Protein AF-A0A925WFS3-F1 (afdb_monomer_lite)

Radius of gyration: 13.4 Å; chains: 1; bounding box: 38×25×25 Å

pLDDT: mean 96.86, std 3.58, range [79.44, 98.62]

Sequence (37 aa):
MSKTALLFAGQGAQVVGMGKDLAEQFPSAKAWFERAN

Foldseek 3Di:
DDDDDDDDDDPPPDDPCPCVVVLVPDVVSVVVVVVVD

Structure (mmCIF, N/CA/C/O backbone):
data_AF-A0A925WFS3-F1
#
_entry.id   AF-A0A925WFS3-F1
#
loop_
_atom_site.group_PDB
_atom_site.id
_atom_site.type_symbol
_atom_site.label_atom_id
_atom_site.label_alt_id
_atom_site.label_comp_id
_atom_site.label_asym_id
_atom_site.label_entity_id
_atom_site.label_seq_id
_atom_site.pdbx_PDB_ins_code
_atom_site.Cartn_x
_atom_site.Cartn_y
_atom_site.Cartn_z
_atom_site.occupancy
_atom_site.B_iso_or_equiv
_atom_site.auth_seq_id
_atom_site.auth_comp_id
_atom_site.auth_asym_id
_atom_site.auth_atom_id
_atom_site.pdbx_PDB_model_num
ATOM 1 N N . MET A 1 1 ? -25.986 -4.368 15.078 1.00 79.44 1 MET A N 1
ATOM 2 C CA . MET A 1 1 ? -24.832 -4.036 14.212 1.00 79.44 1 MET A CA 1
ATOM 3 C C . MET A 1 1 ? -24.137 -5.327 13.815 1.00 79.44 1 MET A C 1
ATOM 5 O O . MET A 1 1 ? -23.966 -6.170 14.690 1.00 79.44 1 MET A O 1
ATOM 9 N N . SER A 1 2 ? -23.790 -5.517 12.539 1.00 89.19 2 SER A N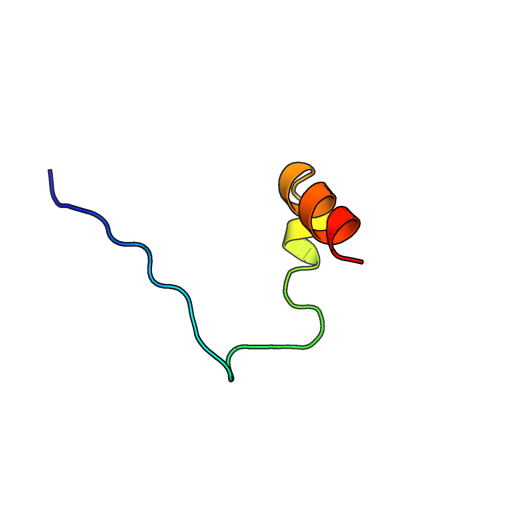 1
ATOM 10 C CA . SER A 1 2 ? -22.954 -6.657 12.135 1.00 89.19 2 SER A CA 1
ATOM 11 C C . SER A 1 2 ? -21.486 -6.368 12.476 1.00 89.19 2 SER A C 1
ATOM 13 O O . SER A 1 2 ? -21.095 -5.209 12.618 1.00 89.19 2 SER A O 1
ATOM 15 N N . LYS A 1 3 ? -20.682 -7.418 12.674 1.00 94.12 3 LYS A N 1
ATOM 16 C CA . LYS A 1 3 ? -19.241 -7.280 12.918 1.00 94.12 3 LYS A CA 1
ATOM 17 C C . LYS A 1 3 ? -18.508 -7.219 11.578 1.00 94.12 3 LYS A C 1
ATOM 19 O O . LYS A 1 3 ? -18.703 -8.100 10.746 1.00 94.12 3 LYS A O 1
ATOM 24 N N . THR A 1 4 ? -17.654 -6.215 11.400 1.00 96.69 4 THR A N 1
ATOM 25 C CA . THR A 1 4 ? -16.781 -6.085 10.225 1.00 96.69 4 THR A CA 1
ATOM 26 C C . THR A 1 4 ? -15.435 -6.748 10.493 1.00 96.69 4 THR A C 1
ATOM 28 O O . THR A 1 4 ? -14.859 -6.565 11.564 1.00 96.69 4 THR A O 1
ATOM 31 N N . ALA A 1 5 ? -14.918 -7.480 9.507 1.00 97.44 5 ALA A N 1
ATOM 32 C CA . ALA A 1 5 ? -13.554 -7.997 9.498 1.00 97.44 5 ALA A CA 1
ATOM 33 C C . ALA A 1 5 ? -12.780 -7.391 8.319 1.00 97.44 5 ALA A C 1
ATOM 35 O O . ALA A 1 5 ? -13.338 -7.222 7.235 1.00 97.44 5 ALA A O 1
ATOM 36 N N . LEU A 1 6 ? -11.503 -7.073 8.537 1.00 97.31 6 LEU A N 1
ATOM 37 C CA . LEU A 1 6 ? -10.581 -6.628 7.494 1.00 97.31 6 LEU A CA 1
ATOM 38 C C . LEU A 1 6 ? -9.679 -7.803 7.117 1.00 97.31 6 LEU A C 1
ATOM 40 O O . LEU A 1 6 ? -9.034 -8.387 7.987 1.00 97.31 6 LEU A O 1
ATOM 44 N N . LEU A 1 7 ? -9.646 -8.151 5.833 1.00 97.75 7 LEU A N 1
ATOM 45 C CA . LEU A 1 7 ? -8.792 -9.204 5.291 1.00 97.75 7 LEU A CA 1
ATOM 46 C C . LEU A 1 7 ? -7.742 -8.567 4.384 1.00 97.75 7 LEU A C 1
ATOM 48 O O . LEU A 1 7 ? -8.058 -7.678 3.596 1.00 97.75 7 LEU A O 1
ATOM 52 N N . PHE A 1 8 ? -6.503 -9.032 4.494 1.00 97.00 8 PHE A N 1
ATOM 53 C CA . PHE A 1 8 ? -5.371 -8.516 3.729 1.00 97.00 8 PHE A CA 1
ATOM 54 C C . PHE A 1 8 ? -4.941 -9.556 2.695 1.00 97.00 8 PHE A C 1
ATOM 56 O O . PHE A 1 8 ? -4.842 -10.743 3.009 1.00 97.00 8 PHE A O 1
ATOM 63 N N . ALA A 1 9 ? -4.717 -9.115 1.457 1.00 97.69 9 ALA A N 1
ATOM 64 C CA . ALA A 1 9 ? -4.286 -9.993 0.375 1.00 97.69 9 ALA A CA 1
ATOM 65 C C . ALA A 1 9 ? -2.864 -10.526 0.620 1.00 97.69 9 ALA A C 1
ATOM 67 O O . ALA A 1 9 ? -2.010 -9.830 1.169 1.00 97.69 9 ALA A O 1
ATOM 68 N N . GLY A 1 10 ? -2.629 -11.771 0.203 1.00 97.75 10 GLY A N 1
ATOM 69 C CA . GLY A 1 10 ? -1.321 -12.418 0.267 1.00 97.75 10 GLY A CA 1
ATOM 70 C C . GLY A 1 10 ? -0.435 -12.122 -0.946 1.00 97.75 10 GLY A C 1
ATOM 71 O O . GLY A 1 10 ? -0.694 -11.225 -1.749 1.00 97.75 10 GLY A O 1
ATOM 72 N N . GLN A 1 11 ? 0.619 -12.925 -1.088 1.00 97.94 11 GLN A N 1
ATOM 73 C CA . GLN A 1 11 ? 1.540 -12.868 -2.225 1.00 97.94 11 GLN A CA 1
ATOM 74 C C . GLN A 1 11 ? 0.815 -13.154 -3.553 1.00 97.94 11 GLN A C 1
ATOM 76 O O . GLN A 1 11 ? -0.122 -13.948 -3.600 1.00 97.94 11 GLN A O 1
ATOM 81 N N . GLY A 1 12 ? 1.269 -12.524 -4.637 1.00 98.00 12 GLY A N 1
ATOM 82 C CA . GLY A 1 12 ? 0.699 -12.653 -5.984 1.00 98.00 12 GLY A CA 1
ATOM 83 C C . GLY A 1 12 ? -0.196 -11.482 -6.399 1.00 98.00 12 GLY A C 1
ATOM 84 O O . GLY A 1 12 ? -0.459 -11.318 -7.585 1.00 98.00 12 GLY A O 1
ATOM 85 N N . ALA A 1 13 ? -0.620 -10.635 -5.456 1.00 98.19 13 ALA A N 1
ATOM 86 C CA . ALA A 1 13 ? -1.412 -9.439 -5.748 1.00 98.19 13 ALA A CA 1
ATOM 87 C C . ALA A 1 13 ? -0.569 -8.222 -6.180 1.00 98.19 13 ALA A C 1
ATOM 89 O O . ALA A 1 13 ? -1.130 -7.213 -6.603 1.00 98.19 13 ALA A O 1
ATOM 90 N N . GLN A 1 14 ? 0.759 -8.277 -6.039 1.00 97.94 14 GLN A N 1
ATOM 91 C CA . GLN A 1 14 ? 1.638 -7.134 -6.277 1.00 97.94 14 GLN A CA 1
ATOM 92 C C . GLN A 1 14 ? 1.676 -6.695 -7.748 1.00 97.94 14 GLN A C 1
ATOM 94 O O . GLN A 1 14 ? 1.669 -7.520 -8.660 1.00 97.94 14 GLN A O 1
ATOM 99 N N . VAL A 1 15 ? 1.812 -5.386 -7.968 1.00 98.12 15 VAL A N 1
ATOM 100 C CA . VAL A 1 15 ? 2.032 -4.779 -9.289 1.00 98.12 15 VAL A CA 1
ATOM 101 C C . VAL A 1 15 ? 3.090 -3.679 -9.203 1.00 98.12 15 VAL A C 1
ATOM 103 O O . VAL A 1 15 ? 3.318 -3.106 -8.134 1.00 98.12 15 VAL A O 1
ATOM 106 N N . VAL A 1 16 ? 3.741 -3.369 -10.329 1.00 98.25 16 VAL A N 1
ATOM 107 C CA . VAL A 1 16 ? 4.720 -2.273 -10.406 1.00 98.25 16 VAL A CA 1
ATOM 108 C C . VAL A 1 16 ? 4.032 -0.952 -10.054 1.00 98.25 16 VAL A C 1
ATOM 110 O O . VAL A 1 16 ? 3.007 -0.611 -10.637 1.00 98.25 16 VAL A O 1
ATOM 113 N N . GLY A 1 17 ? 4.593 -0.216 -9.092 1.00 97.56 17 GLY A N 1
ATOM 114 C CA 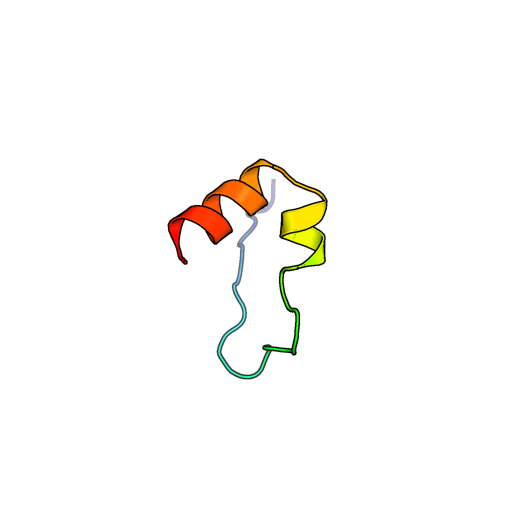. GLY A 1 17 ? 4.040 1.059 -8.621 1.00 97.56 17 GLY A CA 1
ATOM 115 C C . GLY A 1 17 ? 2.911 0.945 -7.588 1.00 97.56 17 GLY A C 1
ATOM 116 O O . GLY A 1 17 ? 2.329 1.966 -7.226 1.00 97.56 17 GLY A O 1
ATOM 117 N N . MET A 1 18 ? 2.600 -0.256 -7.082 1.00 98.00 18 MET A N 1
ATOM 118 C CA . MET A 1 18 ? 1.603 -0.440 -6.021 1.00 98.00 18 MET A CA 1
ATOM 119 C C . MET A 1 18 ? 1.878 0.483 -4.820 1.00 98.00 18 MET A C 1
ATOM 121 O O . MET A 1 18 ? 2.990 0.535 -4.303 1.00 98.00 18 MET A O 1
ATOM 125 N N . GLY A 1 19 ? 0.846 1.201 -4.370 1.00 97.31 19 GLY A N 1
ATOM 126 C CA . GLY A 1 19 ? 0.928 2.117 -3.228 1.00 97.31 19 GLY A CA 1
ATOM 127 C C . GLY A 1 19 ? 1.429 3.529 -3.553 1.00 97.31 19 GLY A C 1
ATOM 128 O O . GLY A 1 19 ? 1.342 4.392 -2.681 1.00 97.31 19 GLY A O 1
ATOM 129 N N . LYS A 1 20 ? 1.877 3.803 -4.788 1.00 98.12 20 LYS A N 1
ATOM 130 C CA . LYS A 1 20 ? 2.381 5.126 -5.191 1.00 98.12 20 LYS A CA 1
ATOM 131 C C . LYS A 1 20 ? 1.323 6.222 -5.048 1.00 98.12 20 LYS A C 1
ATOM 133 O O . LYS A 1 20 ? 1.531 7.166 -4.295 1.00 98.12 20 LYS A O 1
ATOM 138 N N . ASP A 1 21 ? 0.164 6.047 -5.679 1.00 98.38 21 ASP A N 1
ATOM 139 C CA . ASP A 1 21 ? -0.915 7.043 -5.633 1.00 98.38 21 ASP A CA 1
ATOM 140 C C . ASP A 1 21 ? -1.413 7.280 -4.197 1.00 98.38 21 ASP A C 1
ATOM 142 O O . ASP A 1 21 ? -1.771 8.396 -3.830 1.00 98.38 21 ASP A O 1
ATOM 146 N N . LEU A 1 22 ? -1.395 6.236 -3.356 1.00 98.06 22 LEU A N 1
ATOM 147 C CA . LEU A 1 22 ? -1.762 6.328 -1.943 1.00 98.06 22 LEU A CA 1
ATOM 148 C C . LEU A 1 22 ? -0.761 7.193 -1.163 1.00 98.06 22 LEU A C 1
ATOM 150 O O . LEU A 1 22 ? -1.168 8.045 -0.373 1.00 98.06 22 LEU A O 1
ATOM 154 N N . ALA A 1 23 ? 0.538 6.995 -1.389 1.00 98.25 23 ALA A N 1
ATOM 155 C CA . ALA A 1 23 ? 1.584 7.807 -0.774 1.00 98.25 23 ALA A CA 1
ATOM 156 C C . ALA A 1 23 ? 1.558 9.262 -1.274 1.00 98.25 23 ALA A C 1
ATOM 158 O O . ALA A 1 23 ? 1.826 10.178 -0.502 1.00 98.25 23 ALA A O 1
ATOM 159 N N . GLU A 1 24 ? 1.213 9.496 -2.540 1.00 98.25 24 GLU A N 1
ATOM 160 C CA . GLU A 1 24 ? 1.119 10.848 -3.106 1.00 98.25 24 GLU A CA 1
ATOM 161 C C . GLU A 1 24 ? -0.089 11.626 -2.567 1.00 98.25 24 GLU A C 1
ATOM 163 O O . GLU A 1 24 ? 0.021 12.822 -2.298 1.00 98.25 24 GLU A O 1
ATOM 168 N N . GLN A 1 25 ? -1.227 10.956 -2.367 1.00 98.62 25 GLN A N 1
ATOM 169 C CA . GLN A 1 25 ? -2.469 11.606 -1.935 1.00 98.62 25 GLN A 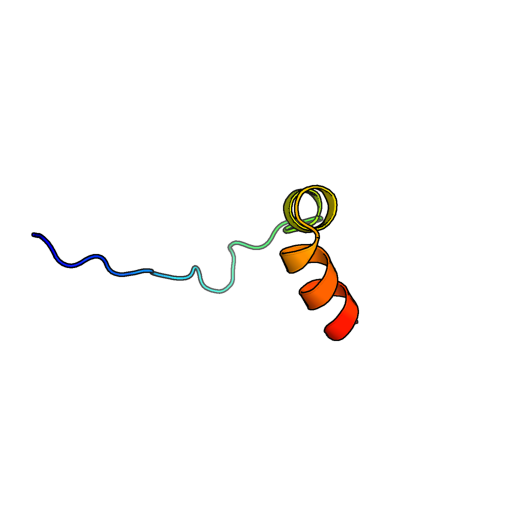CA 1
ATOM 170 C C . GLN A 1 25 ? -2.571 11.801 -0.419 1.00 98.62 25 GLN A C 1
ATOM 172 O O . GLN A 1 25 ? -3.220 12.746 0.033 1.00 98.62 25 GLN A O 1
ATOM 177 N N . PHE A 1 26 ? -1.954 10.926 0.381 1.00 98.62 26 PHE A N 1
ATOM 178 C CA . PHE A 1 26 ? -2.139 10.922 1.832 1.00 98.62 26 PHE A CA 1
ATOM 179 C C . PHE A 1 26 ? -0.806 11.078 2.577 1.00 98.62 26 PHE A C 1
ATOM 181 O O . PHE A 1 26 ? 0.001 10.144 2.595 1.00 98.62 26 PHE A O 1
ATOM 188 N N . PRO A 1 27 ? -0.5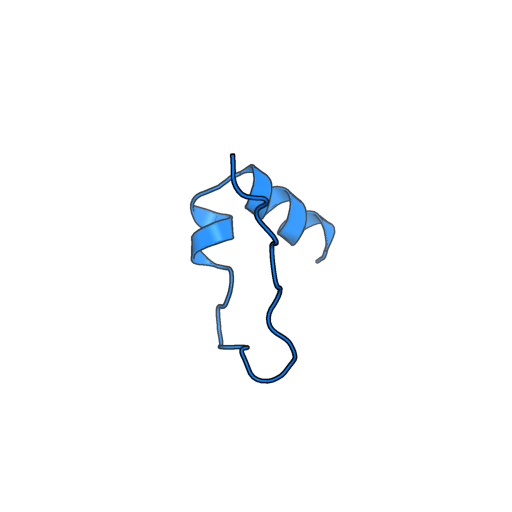90 12.202 3.293 1.00 98.38 27 PRO A N 1
ATOM 189 C CA . PRO A 1 27 ? 0.632 12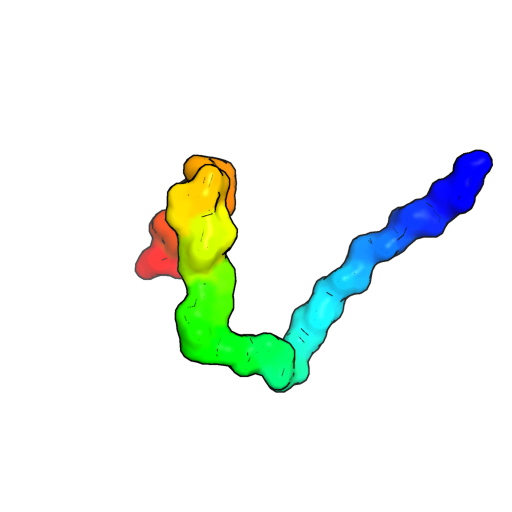.422 4.071 1.00 98.38 27 PRO A CA 1
ATOM 190 C C . PRO A 1 27 ? 0.916 11.324 5.106 1.00 98.38 27 PRO A C 1
ATOM 192 O O . PRO A 1 27 ? 2.071 10.985 5.350 1.00 98.38 27 PRO A O 1
ATOM 195 N N . SER A 1 28 ? -0.132 10.733 5.694 1.00 98.44 28 SER A N 1
ATOM 196 C CA . SER A 1 28 ? 0.004 9.621 6.642 1.00 98.44 28 SER A CA 1
ATOM 197 C C . SER A 1 28 ? 0.556 8.359 5.982 1.00 98.44 28 SER A C 1
ATOM 199 O O . SER A 1 28 ? 1.403 7.695 6.573 1.00 98.44 28 SER A O 1
ATOM 201 N N . ALA A 1 29 ? 0.121 8.038 4.760 1.00 98.38 29 ALA A N 1
ATOM 202 C CA . ALA A 1 29 ? 0.673 6.926 3.997 1.00 98.38 29 ALA A CA 1
ATOM 203 C C . ALA A 1 29 ? 2.127 7.218 3.613 1.00 98.38 29 ALA A C 1
ATOM 205 O O . ALA A 1 29 ? 2.995 6.384 3.869 1.00 98.38 29 ALA A O 1
ATOM 206 N N . LYS A 1 30 ? 2.411 8.422 3.096 1.00 98.50 30 LYS A N 1
ATOM 207 C CA . LYS A 1 30 ? 3.768 8.857 2.732 1.00 98.50 30 LYS A CA 1
ATOM 208 C C . LYS A 1 30 ? 4.782 8.643 3.857 1.00 98.50 30 LYS A C 1
ATOM 210 O O . LYS A 1 30 ? 5.813 8.021 3.623 1.00 98.50 30 LYS A O 1
ATOM 215 N N . ALA A 1 31 ? 4.457 9.077 5.076 1.00 98.50 31 ALA A N 1
ATOM 216 C CA . ALA A 1 31 ? 5.338 8.935 6.236 1.00 98.50 31 ALA A CA 1
ATOM 217 C C . ALA A 1 31 ? 5.695 7.467 6.549 1.00 98.50 31 ALA A C 1
ATOM 219 O O . ALA A 1 31 ? 6.813 7.173 6.973 1.00 98.50 31 ALA A O 1
ATOM 220 N N . TRP A 1 32 ? 4.767 6.529 6.327 1.00 98.31 32 TRP A N 1
ATOM 221 C CA . TRP A 1 32 ? 5.039 5.101 6.513 1.00 98.31 32 TRP A CA 1
ATOM 222 C C . TRP A 1 32 ? 5.963 4.531 5.439 1.00 98.31 32 TRP A C 1
ATOM 224 O O . TRP A 1 32 ? 6.859 3.761 5.779 1.00 98.31 32 TRP A O 1
ATOM 234 N N . PHE A 1 33 ? 5.782 4.923 4.174 1.00 97.38 33 PHE A N 1
ATOM 235 C CA . PHE A 1 33 ? 6.701 4.537 3.099 1.00 97.38 33 PHE A CA 1
ATOM 236 C C . PHE A 1 33 ? 8.104 5.120 3.325 1.00 97.38 33 PHE A C 1
ATOM 238 O O . PHE A 1 33 ? 9.083 4.396 3.196 1.00 97.38 33 PHE A O 1
ATOM 245 N N . GLU A 1 34 ? 8.213 6.390 3.729 1.00 97.62 34 GLU A N 1
ATOM 246 C CA . GLU A 1 34 ? 9.499 7.039 4.037 1.00 97.62 34 GLU A CA 1
ATOM 247 C C . GLU A 1 34 ? 10.245 6.359 5.187 1.00 97.62 34 GLU A C 1
ATOM 249 O O . GLU A 1 34 ? 11.456 6.195 5.113 1.00 97.62 34 GLU A O 1
ATOM 254 N N . ARG A 1 35 ? 9.531 5.919 6.229 1.00 98.19 35 ARG A N 1
ATOM 255 C CA . ARG A 1 35 ? 10.125 5.186 7.357 1.00 98.19 35 ARG A CA 1
ATOM 256 C C . ARG A 1 35 ? 10.698 3.819 6.960 1.00 98.19 35 ARG A C 1
ATOM 258 O O . ARG A 1 35 ? 11.551 3.302 7.678 1.00 98.19 35 ARG A O 1
ATOM 265 N N . ALA A 1 36 ? 10.157 3.199 5.915 1.00 97.00 36 ALA A N 1
ATOM 266 C CA . ALA A 1 36 ? 10.488 1.832 5.517 1.00 97.00 36 ALA A CA 1
ATOM 267 C C . AL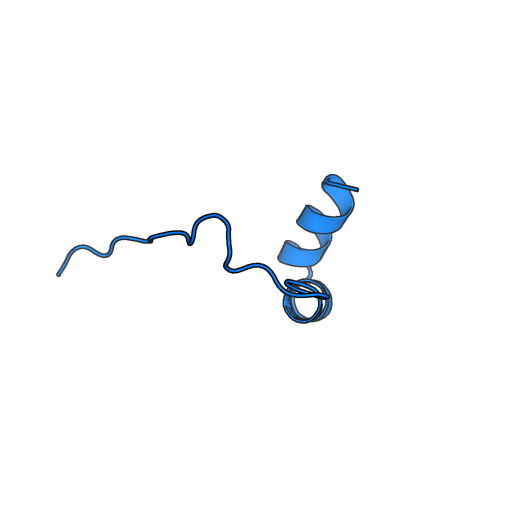A A 1 36 ? 11.591 1.736 4.447 1.00 97.00 36 ALA A C 1
ATOM 269 O O . ALA A 1 36 ? 12.085 0.632 4.217 1.00 97.00 36 ALA A O 1
ATOM 270 N N . ASN A 1 37 ? 11.939 2.851 3.799 1.00 89.31 37 ASN A N 1
ATOM 271 C CA . ASN A 1 37 ? 13.056 2.952 2.852 1.00 89.31 37 ASN A CA 1
ATOM 272 C C . ASN A 1 37 ? 14.402 3.067 3.576 1.00 89.31 37 ASN A C 1
ATOM 274 O O . ASN A 1 37 ? 15.400 2.588 2.995 1.00 89.31 37 ASN A O 1
#

Secondary structure (DSSP, 8-state):
-PPP------TT---TTTTHHHHHH-HHHHHHHHHH-